Protein AF-A0A3M6U947-F1 (afdb_monomer)

Solvent-accessible surface area (backbone atoms only — not comparable to full-atom values): 10494 Å² total; per-residue (Å²): 137,84,86,82,79,59,69,68,58,55,41,56,47,49,47,71,59,80,52,67,74,56,47,54,54,51,40,65,68,44,33,68,76,42,49,33,85,92,52,58,64,66,60,28,50,54,31,44,46,53,36,33,71,74,38,52,61,26,37,55,55,40,44,61,52,46,62,80,80,47,52,67,68,58,53,49,53,45,38,52,50,52,50,53,50,52,56,48,41,63,47,56,76,64,46,88,74,61,92,80,88,87,85,91,76,96,78,62,83,73,61,50,64,64,55,58,62,51,73,72,59,51,72,68,36,53,50,44,52,54,48,48,37,55,42,43,47,66,62,37,49,71,57,52,55,50,55,53,50,54,50,53,50,52,60,51,60,70,68,64,82,74,87,86,89,81,89,80,83,88,88,90,135

Radius of gyration: 24.52 Å; Cα contacts (8 Å, |Δi|>4): 115; chains: 1; bounding box: 49×56×94 Å

Nearest PDB structures (foldseek):
  8cdd-assembly1_C  TM=3.430E-01  e=8.392E+00  Plasmodium falciparum 3D7
  8th8-assembly1_C  TM=1.775E-01  e=5.104E+00  Tetrahymena thermophila

Structure (mmCIF, N/CA/C/O backbone):
data_AF-A0A3M6U947-F1
#
_entry.id   AF-A0A3M6U947-F1
#
loop_
_atom_site.group_PDB
_atom_site.id
_atom_site.type_symbol
_atom_site.label_atom_id
_atom_site.label_alt_id
_atom_site.label_comp_id
_atom_site.label_asym_id
_atom_site.label_entity_id
_atom_site.label_seq_id
_atom_site.pdbx_PDB_ins_code
_atom_site.Cartn_x
_atom_site.Cartn_y
_atom_site.Cartn_z
_atom_site.occupancy
_atom_site.B_iso_or_equiv
_atom_site.auth_seq_id
_atom_site.auth_comp_id
_atom_site.auth_asym_id
_atom_site.auth_atom_id
_atom_site.pdbx_PDB_model_num
ATOM 1 N N . PHE A 1 1 ? -7.417 22.181 23.717 1.00 56.97 1 PHE A N 1
ATOM 2 C CA . PHE A 1 1 ? -6.375 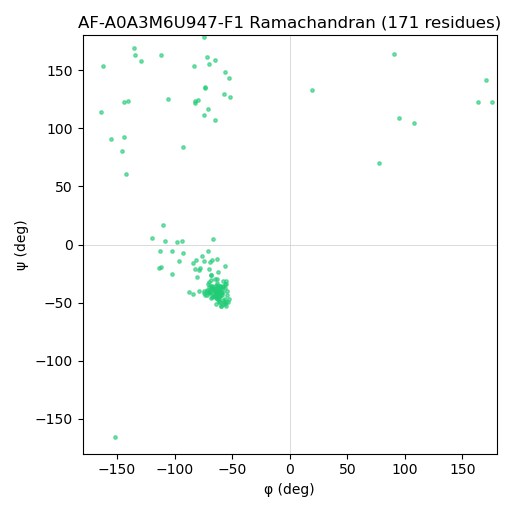21.168 23.459 1.00 56.97 1 PHE A CA 1
ATOM 3 C C . PHE A 1 1 ? -6.887 20.221 22.385 1.00 56.97 1 PHE A C 1
ATOM 5 O O . PHE A 1 1 ? -8.034 19.807 22.489 1.00 56.97 1 PHE A O 1
ATOM 12 N N . TRP A 1 2 ? -6.093 19.930 21.352 1.00 69.44 2 TRP A N 1
ATOM 13 C CA . TRP A 1 2 ? -6.427 18.929 20.332 1.00 69.44 2 TRP A CA 1
ATOM 14 C C . TRP A 1 2 ? -5.567 17.690 20.584 1.00 69.44 2 TRP A C 1
ATOM 16 O O . TRP A 1 2 ? -4.347 17.818 20.664 1.00 69.44 2 TRP A O 1
ATOM 26 N N . ASN A 1 3 ? -6.187 16.517 20.730 1.00 74.88 3 ASN A N 1
ATOM 27 C CA . ASN A 1 3 ? -5.455 15.253 20.796 1.00 74.88 3 ASN A CA 1
ATOM 28 C C . ASN A 1 3 ? -5.137 14.792 19.373 1.00 74.88 3 ASN A C 1
ATOM 30 O O . ASN A 1 3 ? -6.040 14.621 18.555 1.00 74.88 3 ASN A O 1
ATOM 34 N N . ILE A 1 4 ? -3.851 14.612 19.084 1.00 82.62 4 ILE A N 1
ATOM 35 C CA . ILE A 1 4 ? -3.380 14.036 17.824 1.00 82.62 4 ILE A CA 1
ATOM 36 C C . ILE A 1 4 ? -3.538 12.517 17.932 1.00 82.62 4 ILE A C 1
ATOM 38 O O . ILE A 1 4 ? -3.029 11.916 18.876 1.00 82.62 4 ILE A O 1
ATOM 42 N N . VAL A 1 5 ? -4.251 11.907 16.984 1.00 84.69 5 VAL A N 1
ATOM 43 C CA . VAL A 1 5 ? -4.431 10.449 16.933 1.00 84.69 5 VAL A CA 1
ATOM 44 C C . VAL A 1 5 ? -3.197 9.817 16.272 1.00 84.69 5 VAL A C 1
ATOM 46 O O . VAL A 1 5 ? -2.877 10.203 15.143 1.00 84.69 5 VAL A O 1
ATOM 49 N N . PRO A 1 6 ? -2.503 8.870 16.934 1.00 90.38 6 PRO A N 1
ATOM 50 C CA . PRO A 1 6 ? -1.403 8.114 16.341 1.00 90.38 6 PRO A CA 1
ATOM 51 C C . PRO A 1 6 ? -1.809 7.383 15.058 1.00 90.38 6 PRO A C 1
ATOM 53 O O . PRO A 1 6 ? -2.946 6.925 14.911 1.00 90.38 6 PRO A O 1
ATOM 56 N N . LEU A 1 7 ? -0.858 7.232 14.137 1.00 91.94 7 LEU A N 1
ATOM 57 C CA . LEU A 1 7 ? -1.090 6.614 12.831 1.00 91.94 7 LEU A CA 1
ATOM 58 C C . LEU A 1 7 ? -1.546 5.156 12.964 1.00 91.94 7 LEU A C 1
ATOM 60 O O . LEU A 1 7 ? -2.435 4.706 12.246 1.00 91.94 7 LEU A O 1
ATOM 64 N N . GLU A 1 8 ? -0.978 4.441 13.927 1.00 92.56 8 GLU A N 1
ATOM 65 C CA . GLU A 1 8 ? -1.242 3.034 14.213 1.00 92.56 8 GLU A CA 1
ATOM 66 C C . GLU A 1 8 ? -2.699 2.824 14.639 1.00 92.56 8 GLU A C 1
ATOM 68 O O . GLU A 1 8 ? -3.331 1.849 14.238 1.00 92.56 8 GLU A O 1
ATOM 73 N N . GLN A 1 9 ? -3.272 3.775 15.385 1.00 93.88 9 GLN A N 1
ATOM 74 C CA . GLN A 1 9 ? -4.683 3.734 15.771 1.00 93.88 9 GLN A CA 1
ATOM 75 C C . GLN A 1 9 ? -5.607 3.967 14.570 1.00 93.88 9 GLN A C 1
ATOM 77 O O . GLN A 1 9 ? -6.650 3.323 14.466 1.00 93.88 9 GLN A O 1
ATOM 82 N N . LEU A 1 10 ? -5.221 4.843 13.634 1.00 95.38 10 LEU A N 1
ATOM 83 C CA . LEU A 1 10 ? -5.973 5.042 12.390 1.00 95.38 10 LEU A CA 1
ATOM 84 C C . LEU A 1 10 ? -5.940 3.794 11.501 1.00 95.38 10 LEU A C 1
ATOM 86 O O . LEU A 1 10 ? -6.954 3.461 10.888 1.00 95.38 10 LEU A O 1
ATOM 90 N N . LEU A 1 11 ? -4.802 3.098 11.445 1.00 96.44 11 LEU A N 1
ATOM 91 C CA . LEU A 1 11 ? -4.671 1.836 10.717 1.00 96.44 11 LEU A CA 1
ATOM 92 C C . LEU A 1 11 ? -5.490 0.715 11.360 1.00 96.44 11 LEU A C 1
ATOM 94 O O . LEU A 1 11 ? -6.226 0.033 10.650 1.00 96.44 11 LEU A O 1
ATOM 98 N N . ALA A 1 12 ? -5.432 0.573 12.686 1.00 96.31 12 ALA A N 1
ATOM 99 C CA . ALA A 1 12 ? -6.249 -0.394 13.417 1.00 96.31 12 ALA A CA 1
ATOM 100 C C . ALA A 1 12 ? -7.752 -0.133 13.215 1.00 96.31 12 ALA A C 1
ATOM 102 O O . ALA A 1 12 ? -8.518 -1.063 12.970 1.00 96.31 12 ALA A O 1
ATOM 103 N N . GLN A 1 13 ? -8.180 1.137 13.229 1.00 96.88 13 GLN A N 1
ATOM 104 C CA . GLN A 1 13 ? -9.561 1.490 12.896 1.00 96.88 13 GLN A CA 1
ATOM 105 C C . GLN A 1 13 ? -9.896 1.115 11.449 1.00 96.88 13 GLN A C 1
ATOM 107 O O . GLN A 1 13 ? -10.954 0.545 11.195 1.00 96.88 13 GLN A O 1
ATOM 112 N N . LEU A 1 14 ? -9.014 1.412 10.490 1.00 97.69 14 LEU A N 1
ATOM 113 C CA . LEU A 1 14 ? -9.240 1.081 9.084 1.00 97.69 14 LEU A CA 1
ATOM 114 C C . LEU A 1 14 ? -9.422 -0.432 8.887 1.00 97.69 14 LEU A C 1
ATOM 116 O O . LEU A 1 14 ? -10.352 -0.853 8.196 1.00 97.69 14 LEU A O 1
ATOM 120 N N . GLU A 1 15 ? -8.589 -1.244 9.537 1.00 97.19 15 GLU A N 1
ATOM 121 C CA . GLU A 1 15 ? -8.660 -2.708 9.529 1.00 97.19 15 GLU A CA 1
ATOM 122 C C . GLU A 1 15 ? -10.031 -3.240 9.962 1.00 97.19 15 GLU A C 1
ATOM 124 O O . GLU A 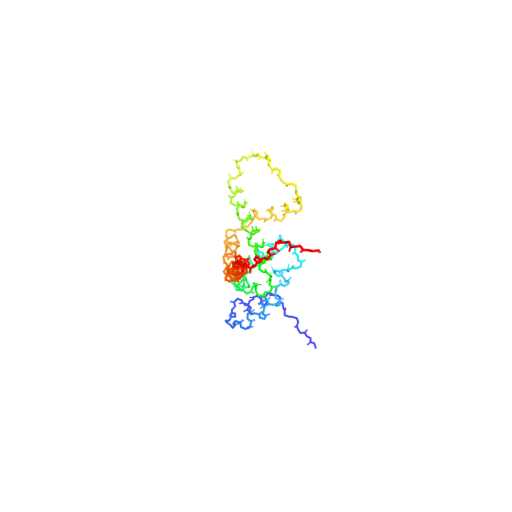1 15 ? -10.548 -4.164 9.329 1.00 97.19 15 GLU A O 1
ATOM 129 N N . VAL A 1 16 ? -10.666 -2.636 10.968 1.00 97.31 16 VAL A N 1
ATOM 130 C CA . VAL A 1 16 ? -11.949 -3.116 11.506 1.00 97.31 16 VAL A CA 1
ATOM 131 C C . VAL A 1 16 ? -13.161 -2.320 11.036 1.00 97.31 16 VAL A C 1
ATOM 133 O O . VAL A 1 16 ? -14.269 -2.722 11.335 1.00 97.31 16 VAL A O 1
ATOM 136 N N . GLU A 1 17 ? -13.011 -1.226 10.292 1.00 97.69 17 GLU A N 1
ATOM 137 C CA . GLU A 1 17 ? -14.154 -0.401 9.873 1.00 97.69 17 GLU A CA 1
ATOM 138 C C . GLU A 1 17 ? -14.994 -1.079 8.772 1.00 97.69 17 GLU A C 1
ATOM 140 O O . GLU A 1 17 ? -14.446 -1.580 7.788 1.00 97.69 17 GLU A O 1
ATOM 145 N N . GLN A 1 18 ? -16.326 -1.065 8.885 1.00 96.56 18 GLN A N 1
ATOM 146 C CA . GLN A 1 18 ? -17.236 -1.574 7.841 1.00 96.56 18 GLN A CA 1
ATOM 147 C C . GLN A 1 18 ? -17.878 -0.452 7.016 1.00 96.56 18 GLN A C 1
ATOM 149 O O . GLN A 1 18 ? -18.277 -0.670 5.871 1.00 96.56 18 GLN A O 1
ATOM 154 N N . SER A 1 19 ? -17.998 0.757 7.568 1.00 97.75 19 SER A N 1
ATOM 155 C CA . SER A 1 19 ? -18.677 1.857 6.893 1.00 97.75 19 SER A CA 1
ATOM 156 C C . SER A 1 19 ? -17.824 2.426 5.765 1.00 97.75 19 SER A C 1
ATOM 158 O O . SER A 1 19 ? -16.844 3.133 5.995 1.00 97.75 19 SER A O 1
ATOM 160 N N . ALA A 1 20 ? -18.252 2.218 4.517 1.00 96.50 20 ALA A N 1
ATOM 161 C CA . ALA A 1 20 ? -17.569 2.757 3.340 1.00 96.50 20 ALA A CA 1
ATOM 162 C C . ALA A 1 20 ? -17.385 4.288 3.398 1.00 96.50 20 ALA A C 1
ATOM 164 O O . ALA A 1 20 ? -16.401 4.825 2.891 1.00 96.50 20 ALA A O 1
ATOM 165 N N . ALA A 1 21 ? -18.313 5.013 4.033 1.00 97.19 21 ALA A N 1
ATOM 166 C CA . ALA A 1 21 ? -18.192 6.458 4.216 1.00 97.19 21 ALA A CA 1
ATOM 167 C C . ALA A 1 21 ? -17.054 6.832 5.178 1.00 97.19 21 ALA A C 1
ATOM 169 O O . ALA A 1 21 ? -16.348 7.811 4.928 1.00 97.19 21 ALA A O 1
ATOM 170 N N . VAL A 1 22 ? -16.864 6.056 6.248 1.00 97.38 22 VAL A N 1
ATOM 171 C CA . VAL A 1 22 ? -15.775 6.258 7.213 1.00 97.38 22 VAL A CA 1
ATOM 172 C C . VAL A 1 22 ? -14.447 5.817 6.606 1.00 97.38 22 VAL A C 1
ATOM 174 O O . VAL A 1 22 ? -13.491 6.586 6.655 1.00 97.38 22 VAL A O 1
ATOM 177 N N . ILE A 1 23 ? -14.412 4.670 5.920 1.00 97.94 23 ILE A N 1
ATOM 178 C CA . ILE A 1 23 ? -13.226 4.182 5.199 1.00 97.94 23 ILE A CA 1
ATOM 179 C C . ILE A 1 23 ? -12.711 5.246 4.229 1.00 97.94 23 ILE A C 1
ATOM 181 O O . ILE A 1 23 ? -11.540 5.607 4.288 1.00 97.94 23 ILE A O 1
ATOM 185 N N . ARG A 1 24 ? -13.581 5.833 3.393 1.00 97.50 24 ARG A N 1
ATOM 186 C CA . ARG A 1 24 ? -13.182 6.910 2.467 1.00 97.50 24 ARG A CA 1
ATOM 187 C C . ARG A 1 24 ? -12.545 8.103 3.181 1.00 97.50 24 ARG A C 1
ATOM 189 O O . ARG A 1 24 ? -11.611 8.702 2.657 1.00 97.50 24 ARG A O 1
ATOM 196 N N . ARG A 1 25 ? -13.036 8.465 4.369 1.00 96.94 25 ARG A N 1
ATOM 197 C CA . ARG A 1 25 ? -12.467 9.565 5.165 1.00 96.94 25 ARG A CA 1
ATOM 198 C C . ARG A 1 25 ? -11.117 9.183 5.765 1.00 96.94 25 ARG A C 1
ATOM 200 O O . ARG A 1 25 ? -10.196 9.987 5.685 1.00 96.94 25 ARG A O 1
ATOM 207 N N . LEU A 1 26 ? -10.988 7.972 6.307 1.00 97.38 26 LEU A N 1
ATOM 208 C CA . LEU A 1 26 ? -9.722 7.453 6.831 1.00 97.38 26 LEU A CA 1
ATOM 209 C C . LEU A 1 26 ? -8.664 7.384 5.729 1.00 97.38 26 LEU A C 1
ATOM 211 O O . LEU A 1 26 ? -7.582 7.937 5.882 1.00 97.38 26 LEU A O 1
ATOM 215 N N . VAL A 1 27 ? -8.994 6.805 4.576 1.00 97.62 27 VAL A N 1
ATOM 216 C CA . VAL A 1 27 ? -8.074 6.712 3.435 1.00 97.62 27 VAL A CA 1
ATOM 217 C C . VAL A 1 27 ? -7.655 8.097 2.946 1.00 97.62 27 VAL A C 1
ATOM 219 O O . VAL A 1 27 ? -6.469 8.317 2.713 1.00 97.62 27 VAL A O 1
ATOM 222 N N . LYS A 1 28 ? -8.575 9.069 2.887 1.00 96.50 28 LYS A N 1
ATOM 223 C CA . LYS A 1 28 ? -8.235 10.461 2.554 1.00 96.50 28 LYS A CA 1
ATOM 224 C C . LYS A 1 28 ? -7.207 11.072 3.517 1.00 96.50 28 LYS A C 1
ATOM 226 O O . LYS A 1 28 ? -6.374 11.856 3.074 1.00 96.50 28 LYS A O 1
ATOM 231 N N . LEU A 1 29 ? -7.259 10.744 4.810 1.00 95.31 29 LEU A N 1
ATOM 232 C CA . LEU A 1 29 ? -6.264 11.204 5.789 1.00 95.31 29 LEU A CA 1
ATOM 233 C C . LEU A 1 29 ? -4.913 10.503 5.595 1.00 95.31 29 LEU A C 1
ATOM 235 O O . LEU A 1 29 ? -3.865 11.131 5.710 1.00 95.31 29 LEU A O 1
ATOM 239 N N . LEU A 1 30 ? -4.951 9.211 5.279 1.00 96.31 30 LEU A N 1
ATOM 240 C CA . LEU A 1 30 ? -3.779 8.340 5.201 1.00 96.31 30 LEU A CA 1
ATOM 241 C C . LEU A 1 30 ? -3.047 8.410 3.852 1.00 96.31 30 LEU A C 1
ATOM 243 O O . LEU A 1 30 ? -1.899 7.973 3.758 1.00 96.31 30 LEU A O 1
ATOM 247 N N . VAL A 1 31 ? -3.676 8.963 2.807 1.00 95.94 31 VAL A N 1
ATOM 248 C CA . VAL A 1 31 ? -3.129 8.945 1.440 1.00 95.94 31 VAL A CA 1
ATOM 249 C C . VAL A 1 31 ? -1.749 9.593 1.358 1.00 95.94 31 VAL A C 1
ATOM 251 O O . VAL A 1 31 ? -0.851 9.030 0.746 1.00 95.94 31 VAL A O 1
ATOM 254 N N . ASN A 1 32 ? -1.518 10.705 2.057 1.00 94.06 32 ASN A N 1
ATOM 255 C CA . ASN A 1 32 ? -0.218 11.380 2.037 1.00 94.06 32 ASN A CA 1
ATOM 256 C C . ASN A 1 32 ? 0.884 10.597 2.770 1.00 94.06 32 ASN A C 1
ATOM 258 O O . ASN A 1 32 ? 2.063 10.824 2.511 1.00 94.06 32 ASN A O 1
ATOM 262 N N . SER A 1 33 ? 0.517 9.681 3.670 1.00 93.56 33 SER A N 1
ATOM 263 C CA . SER A 1 33 ? 1.464 8.849 4.417 1.00 93.56 33 SER A CA 1
ATOM 264 C C . SER A 1 33 ? 1.881 7.610 3.627 1.00 93.56 33 SER A C 1
ATOM 266 O O . SER A 1 33 ? 3.064 7.268 3.608 1.00 93.56 33 SER A O 1
ATOM 268 N N . PHE A 1 34 ? 0.924 6.951 2.961 1.00 94.12 34 PHE A N 1
ATOM 269 C CA . PHE A 1 34 ? 1.144 5.641 2.331 1.00 94.12 34 PHE A CA 1
ATOM 270 C C . PHE A 1 34 ? 1.112 5.643 0.801 1.00 94.12 34 PHE A C 1
ATOM 272 O O . PHE A 1 34 ? 1.642 4.730 0.174 1.00 94.12 34 PHE A O 1
ATOM 279 N N . HIS A 1 35 ? 0.527 6.665 0.181 1.00 95.38 35 HIS A N 1
ATOM 280 C CA . HIS A 1 35 ? 0.501 6.828 -1.271 1.00 95.38 35 HIS A CA 1
ATOM 281 C C . HIS A 1 35 ? 0.658 8.308 -1.671 1.00 95.38 35 HIS A C 1
ATOM 283 O O . HIS A 1 35 ? -0.247 8.903 -2.266 1.00 95.38 35 HIS A O 1
ATOM 289 N N . PRO A 1 36 ? 1.787 8.942 -1.302 1.00 93.12 36 PRO A N 1
ATOM 290 C CA . PRO A 1 36 ? 2.006 10.361 -1.547 1.00 93.12 36 PRO A CA 1
ATOM 291 C C . PRO A 1 36 ? 2.066 10.659 -3.049 1.00 93.12 36 PRO A C 1
ATOM 293 O O . PRO A 1 36 ? 3.050 10.362 -3.727 1.00 93.12 36 PRO A O 1
ATOM 296 N N . THR A 1 37 ? 1.015 11.291 -3.569 1.00 90.00 37 THR A N 1
ATOM 297 C CA . THR A 1 37 ? 0.847 11.576 -5.006 1.00 90.00 37 THR A CA 1
ATOM 298 C C . THR A 1 37 ? 1.823 12.620 -5.545 1.00 90.00 37 THR A C 1
ATOM 300 O O . THR A 1 37 ? 2.003 12.732 -6.753 1.00 90.00 37 THR A O 1
ATOM 303 N N . ASN A 1 38 ? 2.473 13.368 -4.654 1.00 91.25 38 ASN A N 1
ATOM 304 C CA . ASN A 1 38 ? 3.519 14.340 -4.962 1.00 91.25 38 ASN A CA 1
ATOM 305 C C . ASN A 1 38 ? 4.943 13.759 -4.878 1.00 91.25 38 ASN A C 1
ATOM 307 O O . ASN A 1 38 ? 5.911 14.509 -4.995 1.00 91.25 38 ASN A O 1
ATOM 311 N N . LYS A 1 39 ? 5.084 12.456 -4.613 1.00 92.31 39 LYS A N 1
ATOM 312 C CA . LYS A 1 39 ? 6.367 11.747 -4.586 1.00 92.31 39 LYS A CA 1
ATOM 313 C C . LYS A 1 39 ? 6.454 10.770 -5.751 1.00 92.31 39 LYS A C 1
ATOM 315 O O . LYS A 1 39 ? 5.447 10.424 -6.367 1.00 92.31 39 LYS A O 1
ATOM 320 N N . SER A 1 40 ? 7.675 10.341 -6.033 1.00 92.94 40 SER A N 1
ATOM 321 C CA . SER A 1 40 ? 7.986 9.360 -7.061 1.00 92.94 40 SER A CA 1
ATOM 322 C C . SER A 1 40 ? 7.383 7.983 -6.746 1.00 92.94 40 SER A C 1
ATOM 324 O O . SER A 1 40 ? 7.002 7.675 -5.610 1.00 92.94 40 SER A O 1
ATOM 326 N N . VAL A 1 41 ? 7.237 7.161 -7.786 1.00 92.44 41 VAL A N 1
ATOM 327 C CA . VAL A 1 41 ? 6.515 5.878 -7.719 1.00 92.44 41 VAL A CA 1
ATOM 328 C C . VAL A 1 41 ? 7.263 4.847 -6.865 1.00 92.44 41 VAL A C 1
ATOM 330 O O . VAL A 1 41 ? 6.636 4.044 -6.178 1.00 92.44 41 VAL A O 1
ATOM 333 N N . ASP A 1 42 ? 8.590 4.919 -6.823 1.00 89.50 42 ASP A N 1
ATOM 334 C CA . ASP A 1 42 ? 9.456 4.099 -5.972 1.00 89.50 42 ASP A CA 1
ATOM 335 C C . ASP A 1 42 ? 9.226 4.381 -4.473 1.00 89.50 42 ASP A C 1
ATOM 337 O O . ASP A 1 42 ? 9.110 3.455 -3.664 1.00 89.50 42 ASP A O 1
ATOM 341 N N . VAL A 1 43 ? 9.038 5.652 -4.094 1.00 92.25 43 VAL A N 1
ATOM 342 C CA . VAL A 1 43 ? 8.679 6.032 -2.721 1.00 92.25 43 VAL A CA 1
ATOM 343 C C . VAL A 1 43 ? 7.297 5.486 -2.377 1.00 92.25 43 VAL A C 1
ATOM 345 O O . VAL A 1 43 ? 7.101 4.950 -1.287 1.00 92.25 43 VAL A O 1
ATOM 348 N N . GLN A 1 44 ? 6.335 5.576 -3.300 1.00 94.56 44 GLN A N 1
ATOM 349 C CA . GLN A 1 44 ? 5.000 5.002 -3.103 1.00 94.56 44 GLN A CA 1
ATOM 350 C C . GLN A 1 44 ? 5.061 3.476 -2.934 1.00 94.56 44 GLN A C 1
ATOM 352 O O . GLN A 1 44 ? 4.380 2.936 -2.065 1.00 94.56 44 GLN A O 1
ATOM 357 N N . ALA A 1 45 ? 5.896 2.781 -3.712 1.00 93.31 45 ALA A N 1
ATOM 358 C CA . ALA A 1 45 ? 6.089 1.336 -3.607 1.00 93.31 45 ALA A CA 1
ATOM 359 C C . ALA A 1 45 ? 6.738 0.933 -2.273 1.00 93.31 45 ALA A C 1
ATOM 361 O O . ALA A 1 45 ? 6.279 -0.010 -1.633 1.00 93.31 45 ALA A O 1
ATOM 362 N N . THR A 1 46 ? 7.720 1.701 -1.792 1.00 92.88 46 THR A N 1
ATOM 363 C CA . THR A 1 46 ? 8.335 1.491 -0.467 1.00 92.88 46 THR A CA 1
ATOM 364 C C . THR A 1 46 ? 7.326 1.680 0.668 1.00 92.88 46 THR A C 1
ATOM 366 O O . THR A 1 46 ? 7.334 0.958 1.663 1.00 92.88 46 THR A O 1
ATOM 369 N N . ARG A 1 47 ? 6.433 2.669 0.554 1.00 95.00 47 ARG A N 1
ATOM 370 C CA . ARG A 1 47 ? 5.370 2.878 1.551 1.00 95.00 47 ARG A CA 1
ATOM 371 C C . ARG A 1 47 ? 4.304 1.787 1.483 1.00 95.00 47 ARG A C 1
ATOM 373 O O . ARG A 1 47 ? 3.786 1.398 2.527 1.00 95.00 47 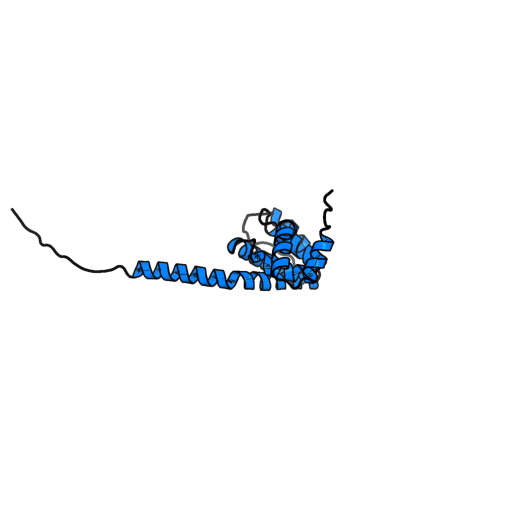ARG A O 1
ATOM 380 N N . CYS A 1 48 ? 4.022 1.278 0.285 1.00 95.81 48 CYS A N 1
ATOM 381 C CA . CYS A 1 48 ? 3.137 0.138 0.066 1.00 95.81 48 CYS A CA 1
ATOM 382 C C . CYS A 1 48 ? 3.644 -1.111 0.786 1.00 95.81 48 CYS A C 1
ATOM 384 O O . CYS A 1 48 ? 2.913 -1.686 1.590 1.00 95.81 48 CYS A O 1
ATOM 386 N N . SER A 1 49 ? 4.904 -1.495 0.561 1.00 94.00 49 SER A N 1
ATOM 387 C CA . SER A 1 49 ? 5.497 -2.669 1.207 1.00 94.00 49 SER A CA 1
ATOM 388 C C . SER A 1 49 ? 5.521 -2.530 2.729 1.00 94.00 49 SER A C 1
ATOM 390 O O . SER A 1 49 ? 5.090 -3.444 3.426 1.00 94.00 49 SER A O 1
ATOM 392 N N . ALA A 1 50 ? 5.902 -1.362 3.257 1.00 94.44 50 ALA A N 1
ATOM 393 C CA . ALA A 1 50 ? 5.869 -1.102 4.697 1.00 94.44 50 ALA A CA 1
ATOM 394 C C . ALA A 1 50 ? 4.451 -1.209 5.299 1.00 94.44 50 ALA A C 1
ATOM 396 O O . ALA A 1 50 ? 4.281 -1.681 6.426 1.00 94.44 50 ALA A O 1
ATOM 397 N N . LEU A 1 51 ? 3.415 -0.791 4.562 1.00 96.38 51 LEU A N 1
ATOM 398 C CA . LEU A 1 51 ? 2.027 -0.930 5.006 1.00 96.38 51 LEU A CA 1
ATOM 399 C C . LEU A 1 51 ? 1.584 -2.400 5.021 1.00 96.38 51 LEU A C 1
ATOM 401 O O . LEU A 1 51 ? 0.949 -2.831 5.979 1.00 96.38 51 LEU A O 1
ATOM 405 N N . TRP A 1 52 ? 1.969 -3.184 4.012 1.00 96.25 52 TRP A N 1
ATOM 406 C CA . TRP A 1 52 ? 1.720 -4.629 3.991 1.00 96.25 52 TRP A CA 1
ATOM 407 C C . TRP A 1 52 ? 2.438 -5.375 5.114 1.00 96.25 52 TRP A C 1
ATOM 409 O O . TRP A 1 52 ? 1.839 -6.248 5.730 1.00 96.25 52 TRP A O 1
ATOM 419 N N . GLN A 1 53 ? 3.676 -5.000 5.430 1.00 93.94 53 GLN A N 1
ATOM 420 C CA . GLN A 1 53 ? 4.442 -5.602 6.525 1.00 93.94 53 GLN A CA 1
ATOM 421 C C . GLN A 1 53 ? 3.854 -5.280 7.902 1.00 93.94 53 GLN A C 1
ATOM 423 O O . GLN A 1 53 ? 3.900 -6.110 8.805 1.00 93.94 53 GLN A O 1
ATOM 428 N N . SER A 1 54 ? 3.310 -4.073 8.075 1.00 93.94 54 SER A N 1
ATOM 429 C CA . SER A 1 54 ? 2.794 -3.612 9.369 1.00 93.94 54 SER A CA 1
ATOM 430 C C . SER A 1 54 ? 1.336 -3.993 9.621 1.00 93.94 54 SER A C 1
ATOM 432 O O . SER A 1 54 ? 0.997 -4.367 10.741 1.00 93.94 54 SER A O 1
ATOM 434 N N . ASN A 1 55 ? 0.462 -3.891 8.616 1.00 96.75 55 ASN A N 1
ATOM 435 C CA . ASN A 1 55 ? -0.949 -4.248 8.743 1.00 96.75 55 ASN A CA 1
ATOM 436 C C . ASN A 1 55 ? -1.565 -4.630 7.375 1.00 96.75 55 ASN A C 1
ATOM 438 O O . ASN A 1 55 ? -2.123 -3.772 6.681 1.00 96.75 55 ASN A O 1
ATOM 442 N N . PRO A 1 56 ? -1.534 -5.924 6.997 1.00 96.81 56 PRO A N 1
ATOM 443 C CA . PRO A 1 56 ? -2.081 -6.409 5.726 1.00 96.81 56 PRO A CA 1
ATOM 444 C C . PRO A 1 56 ? -3.572 -6.107 5.517 1.00 96.81 56 PRO A C 1
ATOM 446 O O . PRO A 1 56 ? -4.021 -5.845 4.399 1.00 96.81 56 PRO A O 1
ATOM 449 N N . LEU A 1 57 ? -4.372 -6.142 6.586 1.00 97.19 57 LEU A N 1
ATOM 450 C CA . LEU A 1 57 ? -5.821 -5.951 6.495 1.00 97.19 57 LEU A CA 1
ATOM 451 C C . LEU A 1 57 ? -6.179 -4.481 6.254 1.00 97.19 57 LEU A C 1
ATOM 453 O O . LEU A 1 57 ? -7.027 -4.176 5.408 1.00 97.19 57 LEU A O 1
ATOM 457 N N . ALA A 1 58 ? -5.490 -3.567 6.939 1.00 97.88 58 ALA A N 1
ATOM 458 C CA . ALA A 1 58 ? -5.576 -2.140 6.662 1.00 97.88 58 ALA A CA 1
ATOM 459 C C . ALA A 1 58 ? -5.039 -1.815 5.261 1.00 97.88 58 ALA A C 1
ATOM 461 O O . ALA A 1 58 ? -5.679 -1.042 4.549 1.00 97.88 58 ALA A O 1
ATOM 462 N N . ALA A 1 59 ? -3.930 -2.434 4.831 1.00 98.00 59 ALA A N 1
ATOM 463 C CA . ALA A 1 59 ? -3.360 -2.262 3.492 1.00 98.00 59 ALA A CA 1
ATOM 464 C C . ALA A 1 59 ? -4.383 -2.584 2.396 1.00 98.00 59 ALA A C 1
ATOM 466 O O . ALA A 1 59 ? -4.662 -1.753 1.527 1.00 98.00 59 ALA A O 1
ATOM 467 N N . ARG A 1 60 ? -5.017 -3.759 2.488 1.00 97.56 60 ARG A N 1
ATOM 468 C CA . ARG A 1 60 ? -6.047 -4.209 1.546 1.00 97.56 60 ARG A CA 1
ATOM 469 C C . ARG A 1 60 ? -7.187 -3.196 1.426 1.00 97.56 60 ARG A C 1
ATOM 471 O O . ARG A 1 60 ? -7.534 -2.787 0.319 1.00 97.56 60 ARG A O 1
ATOM 478 N N . LYS A 1 61 ? -7.740 -2.735 2.552 1.00 97.69 61 LYS A N 1
ATOM 479 C CA . LYS A 1 61 ? -8.803 -1.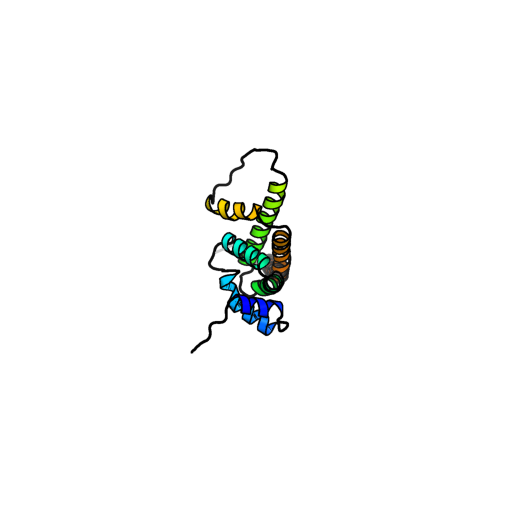714 2.552 1.00 97.69 61 LYS A CA 1
ATOM 480 C C . LYS A 1 61 ? -8.318 -0.354 2.065 1.00 97.69 61 LYS A C 1
ATOM 482 O O . LYS A 1 61 ? -9.056 0.341 1.376 1.00 97.69 61 LYS A O 1
ATOM 487 N N . PHE A 1 62 ? -7.096 0.040 2.398 1.00 98.31 62 PHE A N 1
ATOM 488 C CA . PHE A 1 62 ? -6.522 1.301 1.947 1.00 98.31 62 PHE A CA 1
ATOM 489 C C . PHE A 1 62 ? -6.451 1.353 0.415 1.00 98.31 62 PHE A C 1
ATOM 491 O O . PHE A 1 62 ? -7.011 2.264 -0.204 1.00 98.31 62 PHE A O 1
ATOM 498 N N . TYR A 1 63 ? -5.850 0.336 -0.209 1.00 97.94 63 TYR A N 1
ATOM 499 C CA . TYR A 1 63 ? -5.683 0.286 -1.663 1.00 97.94 63 TYR A CA 1
ATOM 500 C C . TYR A 1 63 ? -7.006 0.111 -2.419 1.00 97.94 63 TYR A C 1
ATOM 502 O O . TYR A 1 63 ? -7.135 0.629 -3.528 1.00 97.94 63 TYR A O 1
ATOM 510 N N . GLN A 1 64 ? -8.036 -0.483 -1.802 1.00 97.00 64 GLN A N 1
ATOM 511 C CA . GLN A 1 64 ? -9.389 -0.522 -2.381 1.00 97.00 64 GLN A CA 1
ATOM 512 C C . GLN A 1 64 ? -9.962 0.872 -2.662 1.00 97.00 64 GLN A C 1
ATOM 514 O O . GLN A 1 64 ? -10.713 1.037 -3.620 1.00 97.00 64 GLN A O 1
ATOM 519 N N . TYR A 1 65 ? -9.602 1.888 -1.872 1.00 97.19 65 TYR A N 1
ATOM 520 C CA . TYR A 1 65 ? -10.168 3.237 -1.988 1.00 97.19 65 TYR A CA 1
ATOM 521 C C . TYR A 1 65 ? -9.164 4.295 -2.472 1.00 97.19 65 TYR A C 1
ATOM 523 O O . TYR A 1 65 ? -9.566 5.427 -2.744 1.00 97.19 65 TYR A O 1
ATOM 531 N N . VAL A 1 66 ? -7.878 3.960 -2.643 1.00 96.44 66 VAL A N 1
ATOM 532 C CA . VAL A 1 66 ? -6.842 4.933 -3.052 1.00 96.44 66 VAL A CA 1
ATOM 533 C C . VAL A 1 66 ? -7.083 5.524 -4.449 1.00 96.44 66 VAL A C 1
ATOM 535 O O . VAL A 1 66 ? -6.760 6.686 -4.706 1.00 96.44 66 VAL A O 1
ATOM 538 N N . HIS A 1 67 ? -7.715 4.759 -5.345 1.00 94.50 67 HIS A N 1
ATOM 539 C CA . HIS A 1 67 ? -8.065 5.179 -6.709 1.00 94.50 67 HIS A CA 1
ATOM 540 C C . HIS A 1 67 ? -9.060 6.360 -6.747 1.00 94.50 67 HIS A C 1
ATOM 542 O O . HIS A 1 67 ? -9.273 6.972 -7.793 1.00 94.50 67 HIS A O 1
ATOM 548 N N . LEU A 1 68 ? -9.687 6.696 -5.612 1.00 94.44 68 LEU A N 1
ATOM 549 C CA . LEU A 1 68 ? -10.550 7.873 -5.460 1.00 94.44 68 LEU A CA 1
ATOM 550 C C . LEU A 1 68 ? -9.760 9.170 -5.222 1.00 94.44 68 LEU A C 1
ATOM 552 O O . LEU A 1 68 ? -10.328 10.258 -5.294 1.00 94.44 68 LEU A O 1
ATOM 556 N N . HIS A 1 69 ? -8.468 9.059 -4.915 1.00 94.94 69 HIS A N 1
ATOM 557 C CA . HIS A 1 69 ? -7.579 10.176 -4.581 1.00 94.94 69 HIS A CA 1
ATOM 558 C C . HIS A 1 69 ? -6.397 10.306 -5.547 1.00 94.94 69 HIS A C 1
ATOM 560 O O . HIS A 1 69 ? -5.507 11.127 -5.337 1.00 94.94 69 HIS A O 1
ATOM 566 N N . THR A 1 70 ? -6.387 9.498 -6.604 1.00 94.19 70 THR A N 1
ATOM 567 C CA . THR A 1 70 ? -5.331 9.435 -7.614 1.00 94.19 70 THR A CA 1
ATOM 568 C C . THR A 1 70 ? -5.943 9.534 -9.006 1.00 94.19 70 THR A C 1
ATOM 570 O O . THR A 1 70 ? -7.137 9.300 -9.198 1.00 94.19 70 THR A O 1
ATOM 573 N N . THR A 1 71 ? -5.137 9.935 -9.987 1.00 94.50 71 THR A N 1
ATOM 574 C CA . THR A 1 71 ? -5.556 9.923 -11.393 1.00 94.50 71 THR A CA 1
ATOM 575 C C . THR A 1 71 ? -5.362 8.528 -11.978 1.00 94.50 71 THR A C 1
ATOM 577 O O . THR A 1 71 ? -4.461 7.804 -11.558 1.00 94.50 71 THR A O 1
ATOM 580 N N . ILE A 1 72 ? -6.150 8.171 -12.998 1.00 94.25 72 ILE A N 1
ATOM 581 C CA . ILE A 1 72 ? -6.046 6.872 -13.690 1.00 94.25 72 ILE A CA 1
ATOM 582 C C . ILE A 1 72 ? -4.613 6.640 -14.188 1.00 94.25 72 ILE A C 1
ATOM 584 O O . ILE A 1 72 ? -4.045 5.572 -13.975 1.00 94.25 72 ILE A O 1
ATOM 588 N N . SER A 1 73 ? -3.992 7.672 -14.772 1.00 93.25 73 SER A N 1
ATOM 589 C CA . SER A 1 73 ? -2.601 7.615 -15.233 1.00 93.25 73 SER A CA 1
ATOM 590 C C . SER A 1 73 ? -1.611 7.347 -14.093 1.00 93.25 73 SER A C 1
ATOM 592 O O . SER A 1 73 ? -0.725 6.507 -14.243 1.00 93.25 73 SER A O 1
ATOM 594 N N . ALA A 1 74 ? -1.760 8.013 -12.942 1.00 94.44 74 ALA A N 1
ATOM 595 C CA . ALA A 1 74 ? -0.887 7.788 -11.791 1.00 94.44 74 ALA A CA 1
ATOM 596 C C . ALA A 1 74 ? -1.055 6.371 -11.220 1.00 94.44 74 ALA A C 1
ATOM 598 O O . ALA A 1 74 ? -0.060 5.687 -10.988 1.00 94.44 74 ALA A O 1
ATOM 599 N N . THR A 1 75 ? -2.297 5.898 -11.070 1.00 95.44 75 THR A N 1
ATOM 600 C CA . THR A 1 75 ? -2.583 4.527 -10.627 1.00 95.44 75 THR A CA 1
ATOM 601 C C . THR A 1 75 ? -2.012 3.494 -11.602 1.00 95.44 75 THR A C 1
ATOM 603 O O . THR A 1 75 ? -1.406 2.519 -11.166 1.00 95.44 75 THR A O 1
ATOM 606 N N . GLY A 1 76 ? -2.133 3.719 -12.914 1.00 95.50 76 GLY A N 1
ATOM 607 C CA . GLY A 1 76 ? -1.559 2.847 -13.943 1.00 95.50 76 GLY A CA 1
ATOM 608 C C . GLY A 1 76 ? -0.031 2.777 -13.882 1.00 95.50 76 GLY A C 1
ATOM 609 O O . GLY A 1 76 ? 0.534 1.685 -13.904 1.00 95.50 76 GLY A O 1
ATOM 610 N N . LYS A 1 77 ? 0.646 3.924 -13.724 1.00 95.38 77 LYS A N 1
ATOM 611 C CA . LYS A 1 77 ? 2.107 3.978 -13.527 1.00 95.38 77 LYS A CA 1
ATOM 612 C C . LYS A 1 77 ? 2.538 3.210 -12.278 1.00 95.38 77 LYS A C 1
ATOM 614 O O . LYS A 1 77 ? 3.511 2.465 -12.330 1.00 95.38 77 LYS A O 1
ATOM 619 N N . PHE A 1 78 ? 1.796 3.358 -11.183 1.00 96.25 78 PHE A N 1
ATOM 620 C CA . PHE A 1 78 ? 2.052 2.633 -9.941 1.00 96.25 78 PHE A CA 1
ATOM 621 C C . PHE A 1 78 ? 1.886 1.116 -10.107 1.00 96.25 78 PHE A C 1
ATOM 623 O O . PHE A 1 78 ? 2.777 0.364 -9.721 1.00 96.25 78 PHE A O 1
ATOM 630 N N . ILE A 1 79 ? 0.805 0.663 -10.752 1.00 97.00 79 ILE A N 1
ATOM 631 C CA . ILE A 1 79 ? 0.579 -0.756 -11.071 1.00 97.00 79 ILE A CA 1
ATOM 632 C C . ILE A 1 79 ? 1.731 -1.327 -11.909 1.00 97.00 79 ILE A C 1
ATOM 634 O O . ILE A 1 79 ? 2.277 -2.375 -11.566 1.00 97.00 79 ILE A O 1
ATOM 638 N N . ALA A 1 80 ? 2.118 -0.639 -12.986 1.00 95.62 80 ALA A N 1
ATOM 639 C CA . ALA A 1 80 ? 3.194 -1.088 -13.867 1.00 95.62 80 ALA A CA 1
ATOM 640 C C . ALA A 1 80 ? 4.539 -1.173 -13.129 1.00 95.62 80 ALA A C 1
ATOM 642 O O . ALA A 1 80 ? 5.281 -2.141 -13.298 1.00 95.62 80 ALA A O 1
ATOM 643 N N . PHE A 1 81 ? 4.830 -0.193 -12.269 1.00 95.00 81 PHE A N 1
ATOM 644 C CA . PHE A 1 81 ? 6.032 -0.196 -11.442 1.00 95.00 81 PHE A CA 1
ATOM 645 C C . PHE A 1 81 ? 6.059 -1.398 -10.490 1.00 95.00 81 PHE A C 1
ATOM 647 O O . PHE A 1 81 ? 7.039 -2.140 -10.491 1.00 95.00 81 PHE A O 1
ATOM 654 N N . LEU A 1 82 ? 4.970 -1.652 -9.750 1.00 94.75 82 LEU A N 1
ATOM 655 C CA . LEU A 1 82 ? 4.861 -2.829 -8.879 1.00 94.75 82 LEU A CA 1
ATOM 656 C C . LEU A 1 82 ? 4.998 -4.147 -9.660 1.00 94.75 82 LEU A C 1
ATOM 658 O O . LEU A 1 82 ? 5.645 -5.076 -9.182 1.00 94.75 82 LEU A O 1
ATOM 662 N N . GLY A 1 83 ? 4.440 -4.233 -10.870 1.00 94.38 83 GLY A N 1
ATOM 663 C CA . GLY A 1 83 ? 4.589 -5.409 -11.731 1.00 94.38 83 GLY A CA 1
ATOM 664 C C . GLY A 1 83 ? 6.046 -5.662 -12.125 1.00 94.38 83 GLY A C 1
ATOM 665 O O . GLY A 1 83 ? 6.550 -6.771 -11.962 1.00 94.38 83 GLY A O 1
ATOM 666 N N . ASN A 1 84 ? 6.754 -4.621 -12.571 1.00 91.69 84 ASN A N 1
ATOM 667 C CA . ASN A 1 84 ? 8.178 -4.709 -12.911 1.00 91.69 84 ASN A CA 1
ATOM 668 C C . ASN A 1 84 ? 9.032 -5.117 -11.707 1.00 91.69 84 ASN A C 1
ATOM 670 O O . ASN A 1 84 ? 9.949 -5.926 -11.834 1.00 91.69 84 ASN A O 1
ATOM 674 N N . CYS A 1 85 ? 8.708 -4.564 -10.543 1.00 89.19 85 CYS A N 1
ATOM 675 C CA . CYS A 1 85 ? 9.285 -4.913 -9.257 1.00 89.19 85 CYS A CA 1
ATOM 676 C C . CYS A 1 85 ? 9.161 -6.416 -8.953 1.00 89.19 85 CYS A C 1
ATOM 678 O O . CYS A 1 85 ? 10.173 -7.075 -8.731 1.00 89.19 85 CYS A O 1
ATOM 680 N N . LEU A 1 86 ? 7.950 -6.978 -9.031 1.00 91.12 86 LEU A N 1
ATOM 681 C CA . LEU A 1 86 ? 7.710 -8.406 -8.793 1.00 91.12 86 LEU A CA 1
ATOM 682 C C . LEU A 1 86 ? 8.434 -9.306 -9.804 1.00 91.12 86 LEU A C 1
ATOM 684 O O . LEU A 1 86 ? 9.027 -10.311 -9.420 1.00 91.12 86 LEU A O 1
ATOM 688 N N . VAL A 1 87 ? 8.433 -8.931 -11.088 1.00 90.56 87 VAL A N 1
ATOM 689 C CA . VAL A 1 87 ? 9.150 -9.675 -1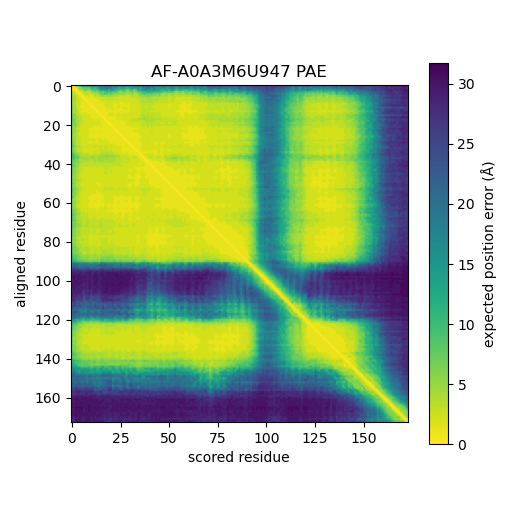2.137 1.00 90.56 87 VAL A CA 1
ATOM 690 C C . VAL A 1 87 ? 10.654 -9.707 -11.865 1.00 90.56 87 VAL A C 1
ATOM 692 O O . VAL A 1 87 ? 11.293 -10.730 -12.099 1.00 90.56 87 VAL A O 1
ATOM 695 N N . LYS A 1 88 ? 11.235 -8.607 -11.375 1.00 86.38 88 LYS A N 1
ATOM 696 C CA . LYS A 1 88 ? 12.657 -8.557 -11.013 1.00 86.38 88 LYS A CA 1
ATOM 697 C C . LYS A 1 88 ? 12.961 -9.390 -9.766 1.00 86.38 88 LYS A C 1
ATOM 699 O O . LYS A 1 88 ? 13.930 -10.137 -9.797 1.00 86.38 88 LYS A O 1
ATOM 704 N N . CYS A 1 89 ? 12.118 -9.347 -8.730 1.00 85.00 89 CYS A N 1
ATOM 705 C CA . CYS A 1 89 ? 12.266 -10.220 -7.557 1.00 85.00 89 CYS A CA 1
ATOM 706 C C . CYS A 1 89 ? 12.290 -11.705 -7.953 1.00 85.00 89 CYS A C 1
ATOM 708 O O . CYS A 1 89 ? 13.194 -12.426 -7.549 1.00 85.00 89 CYS A O 1
ATOM 710 N N . ALA A 1 90 ? 11.364 -12.135 -8.816 1.00 84.88 90 ALA A N 1
ATOM 711 C CA . ALA A 1 90 ? 11.301 -13.521 -9.284 1.00 84.88 90 ALA A CA 1
ATOM 712 C C . ALA A 1 90 ? 12.527 -13.947 -10.116 1.00 84.88 90 ALA A C 1
ATOM 714 O O . ALA A 1 90 ? 12.897 -15.118 -10.121 1.00 84.88 90 ALA A O 1
ATOM 715 N N . LYS A 1 91 ? 13.165 -13.010 -10.833 1.00 83.12 91 LYS A N 1
ATOM 716 C CA . LYS A 1 91 ? 14.411 -13.274 -11.572 1.00 83.12 91 LYS A CA 1
ATOM 717 C C . LYS A 1 91 ? 15.614 -13.380 -10.640 1.00 83.12 91 LYS A C 1
ATOM 719 O O . LYS A 1 91 ? 16.428 -14.272 -10.830 1.00 83.12 91 LYS A O 1
ATOM 724 N N . ASN A 1 92 ? 15.689 -12.530 -9.616 1.00 69.12 92 ASN A N 1
ATOM 725 C CA . ASN A 1 92 ? 16.787 -12.542 -8.648 1.00 69.12 92 ASN A CA 1
ATOM 726 C C . ASN A 1 92 ? 16.846 -13.852 -7.841 1.00 69.12 92 ASN A C 1
ATOM 728 O O . ASN A 1 92 ? 17.939 -14.314 -7.537 1.00 69.12 92 ASN A O 1
ATOM 732 N N . GLU A 1 93 ? 15.704 -14.488 -7.547 1.00 57.59 93 GLU A N 1
ATOM 733 C CA . GLU A 1 93 ? 15.669 -15.834 -6.938 1.00 57.59 93 GLU A CA 1
ATOM 734 C C . GLU A 1 93 ? 16.305 -16.915 -7.833 1.00 57.59 93 GLU A C 1
ATOM 736 O O . GLU A 1 93 ? 16.758 -17.946 -7.342 1.00 57.59 93 GLU A O 1
ATOM 741 N N . HIS A 1 94 ? 16.350 -16.681 -9.147 1.00 53.31 94 HIS A N 1
ATOM 742 C CA . HIS A 1 94 ? 16.866 -17.619 -10.140 1.00 53.31 94 HIS A CA 1
ATOM 743 C C . HIS A 1 94 ? 18.340 -17.369 -10.523 1.00 53.31 94 HIS A C 1
ATOM 745 O O . HIS A 1 94 ? 18.950 -18.255 -11.121 1.00 53.31 94 HIS A O 1
ATOM 751 N N . ASP A 1 95 ? 18.906 -16.207 -10.166 1.00 44.34 95 ASP A N 1
ATOM 752 C CA . ASP A 1 95 ? 20.205 -15.695 -10.646 1.00 44.34 95 ASP A CA 1
ATOM 753 C C . ASP A 1 95 ? 21.327 -15.672 -9.579 1.00 44.34 95 ASP A C 1
ATOM 755 O O . ASP A 1 95 ? 22.390 -15.095 -9.804 1.00 44.34 95 ASP A O 1
ATOM 759 N N . GLU A 1 96 ? 21.190 -16.391 -8.452 1.00 45.47 96 GLU A N 1
ATOM 760 C CA . GLU A 1 96 ? 22.357 -16.766 -7.608 1.00 45.47 96 GLU A CA 1
ATOM 761 C C . GLU A 1 96 ? 23.314 -17.756 -8.318 1.00 45.47 96 GLU A C 1
ATOM 763 O O . GLU A 1 96 ? 24.313 -18.224 -7.769 1.00 45.47 96 GLU A O 1
ATOM 768 N N . SER A 1 97 ? 23.054 -18.064 -9.587 1.00 37.28 97 SER A N 1
ATOM 769 C CA . SER A 1 97 ? 24.024 -18.628 -10.516 1.00 37.28 97 SER A CA 1
ATOM 770 C C . SER A 1 97 ? 23.755 -18.096 -11.916 1.00 37.28 97 SER A C 1
ATOM 772 O O . SER A 1 97 ? 23.150 -18.792 -12.722 1.00 37.28 97 SER A O 1
ATOM 774 N N . LEU A 1 98 ? 24.219 -16.878 -12.204 1.00 34.44 98 LEU A N 1
ATOM 775 C CA . LEU A 1 98 ? 25.106 -16.547 -13.331 1.00 34.44 98 LEU A CA 1
ATOM 776 C C . LEU A 1 98 ? 25.095 -15.030 -13.579 1.00 34.44 98 LEU A C 1
ATOM 778 O O . LEU A 1 98 ? 24.081 -14.415 -13.871 1.00 34.44 98 LEU A O 1
ATOM 782 N N . SER A 1 99 ? 26.284 -14.431 -13.517 1.00 43.81 99 SER A N 1
ATOM 783 C CA . SER A 1 99 ? 26.555 -13.108 -14.083 1.00 43.81 99 SER A CA 1
ATOM 784 C C . SER A 1 99 ? 26.124 -13.061 -15.555 1.00 43.81 99 SER A C 1
ATOM 786 O O . SER A 1 99 ? 26.336 -14.053 -16.251 1.00 43.81 99 SER A O 1
ATOM 788 N N . LEU A 1 100 ? 25.580 -11.925 -16.019 1.00 40.38 100 LEU A N 1
ATOM 789 C CA . LEU A 1 100 ? 26.032 -11.163 -17.201 1.00 40.38 100 LEU A CA 1
ATOM 790 C C . LEU A 1 100 ? 25.093 -9.963 -17.500 1.00 40.38 100 LEU A C 1
ATOM 792 O O . LEU A 1 100 ? 23.903 -10.113 -17.756 1.00 40.38 100 LEU A O 1
ATOM 796 N N . GLU A 1 101 ? 25.678 -8.765 -17.527 1.00 35.72 101 GLU A N 1
ATOM 797 C CA . GLU A 1 101 ? 25.179 -7.526 -18.164 1.00 35.72 101 GLU A CA 1
ATOM 798 C C . GLU A 1 101 ? 25.328 -7.602 -19.712 1.00 35.72 101 GLU A C 1
ATOM 800 O O . GLU A 1 101 ? 26.011 -8.520 -20.182 1.00 35.72 101 GLU A O 1
ATOM 805 N N . PRO A 1 102 ? 24.922 -6.607 -20.548 1.00 55.41 102 PRO A N 1
ATOM 806 C CA . PRO A 1 102 ? 23.948 -5.500 -20.404 1.00 55.41 102 PRO A CA 1
ATOM 807 C C . PRO A 1 102 ? 23.006 -5.342 -21.637 1.00 55.41 102 PRO A C 1
ATOM 809 O O . PRO A 1 102 ? 23.368 -5.718 -22.749 1.00 55.41 102 PRO A O 1
ATOM 812 N N . VAL A 1 103 ? 21.867 -4.631 -21.520 1.00 34.00 103 VAL A N 1
ATOM 813 C CA . VAL A 1 103 ? 21.290 -3.873 -22.663 1.00 34.00 103 VAL A CA 1
ATOM 814 C C . VAL A 1 103 ? 20.720 -2.529 -22.201 1.00 34.00 103 VAL A C 1
ATOM 816 O O . VAL A 1 103 ? 19.848 -2.436 -21.343 1.00 34.00 103 VAL A O 1
ATOM 819 N N . SER A 1 104 ? 21.247 -1.491 -22.837 1.00 37.88 104 SER A N 1
ATOM 820 C CA . SER A 1 104 ? 20.978 -0.064 -22.715 1.00 37.88 104 SER A CA 1
ATOM 821 C C . SER A 1 104 ? 19.506 0.350 -22.818 1.00 37.88 104 SER A C 1
ATOM 823 O O . SER A 1 104 ? 18.885 0.154 -23.861 1.00 37.88 104 SER A O 1
ATOM 825 N N . GLN A 1 105 ? 19.041 1.105 -21.823 1.00 36.28 105 GLN A N 1
ATOM 826 C CA . GLN A 1 105 ? 18.394 2.404 -22.023 1.00 36.28 105 GLN A CA 1
ATOM 827 C C . GLN A 1 105 ? 18.804 3.309 -20.858 1.00 36.28 105 GLN A C 1
ATOM 829 O O . GLN A 1 105 ? 18.685 2.948 -19.691 1.00 36.28 105 GLN A O 1
ATOM 834 N N . ALA A 1 106 ? 19.406 4.437 -21.217 1.00 43.59 106 ALA A N 1
ATOM 835 C CA . ALA A 1 106 ? 19.878 5.455 -20.305 1.00 43.59 106 ALA A CA 1
ATOM 836 C C . ALA A 1 106 ? 18.677 6.185 -19.701 1.00 43.59 106 ALA A C 1
ATOM 838 O O . ALA A 1 106 ? 17.915 6.781 -20.449 1.00 43.59 106 ALA A O 1
ATOM 839 N N . GLU A 1 107 ? 18.520 6.078 -18.384 1.00 45.59 107 GLU A N 1
ATOM 840 C CA . GLU A 1 107 ? 18.082 7.100 -17.423 1.00 45.59 107 GLU A CA 1
ATOM 841 C C . GLU A 1 107 ? 17.828 6.400 -16.069 1.00 45.59 107 GLU A C 1
ATOM 843 O O . GLU A 1 107 ? 17.383 5.257 -16.016 1.00 45.59 107 GLU A O 1
ATOM 848 N N . ASP A 1 108 ? 18.189 7.080 -14.980 1.00 40.94 108 ASP A N 1
ATOM 849 C CA . ASP A 1 108 ? 17.947 6.725 -13.573 1.00 40.94 108 ASP A CA 1
ATOM 850 C C . ASP A 1 108 ? 18.822 5.651 -12.902 1.00 40.94 108 ASP A C 1
ATOM 852 O O . ASP A 1 108 ? 18.358 4.617 -12.419 1.00 40.94 108 ASP A O 1
ATOM 856 N N . LYS A 1 109 ? 20.096 6.010 -12.680 1.00 45.09 109 LYS A N 1
ATOM 857 C CA . LYS A 1 109 ? 20.936 5.411 -11.619 1.00 45.09 109 LYS A CA 1
ATOM 858 C C . LYS A 1 109 ? 20.323 5.521 -10.210 1.00 45.09 109 LYS A C 1
ATOM 860 O O . LYS A 1 109 ? 20.726 4.769 -9.331 1.00 45.09 109 LYS A O 1
ATOM 865 N N . GLU A 1 110 ? 19.351 6.408 -9.989 1.00 43.09 110 GLU A N 1
ATOM 866 C CA . GLU A 1 110 ? 18.676 6.573 -8.689 1.00 43.09 110 GLU A CA 1
ATOM 867 C C . GLU A 1 110 ? 17.544 5.552 -8.459 1.00 43.09 110 GLU A C 1
ATOM 869 O O . GLU A 1 110 ? 17.206 5.249 -7.317 1.00 43.09 110 GLU A O 1
ATOM 874 N N . ASN A 1 111 ? 16.998 4.940 -9.518 1.00 48.72 111 ASN A N 1
ATOM 875 C CA . ASN A 1 111 ? 15.963 3.906 -9.400 1.00 48.72 111 ASN A CA 1
ATOM 876 C C . ASN A 1 111 ? 16.530 2.535 -8.962 1.00 48.72 111 ASN A C 1
ATOM 878 O O . ASN A 1 111 ? 15.769 1.624 -8.639 1.00 48.72 111 ASN A O 1
ATOM 882 N N . SER A 1 112 ? 17.860 2.377 -8.940 1.00 48.88 112 SER A N 1
ATOM 883 C CA . SER A 1 112 ? 18.536 1.132 -8.545 1.00 48.88 112 SER A CA 1
ATOM 884 C C . SER A 1 112 ? 18.370 0.831 -7.053 1.00 48.88 112 SER A C 1
ATOM 886 O O . SER A 1 112 ? 17.978 -0.272 -6.686 1.00 48.88 112 SER A O 1
ATOM 888 N N . GLU A 1 113 ? 18.571 1.822 -6.178 1.00 51.16 113 GLU A N 1
ATOM 889 C CA . GLU A 1 113 ? 18.627 1.592 -4.723 1.00 51.16 113 GLU A CA 1
ATOM 890 C C . GLU A 1 113 ? 17.282 1.174 -4.105 1.00 51.16 113 GLU A C 1
ATOM 892 O O . GLU A 1 113 ? 17.232 0.377 -3.165 1.00 51.16 113 GLU A O 1
ATOM 897 N N . CYS A 1 114 ? 16.163 1.705 -4.608 1.00 51.38 114 CYS A N 1
ATOM 898 C CA . CYS A 1 114 ? 14.835 1.318 -4.120 1.00 51.38 114 CYS A CA 1
ATOM 899 C C . CYS A 1 114 ? 14.481 -0.117 -4.541 1.00 51.38 114 CYS A C 1
ATOM 901 O O . CYS A 1 114 ? 13.819 -0.860 -3.816 1.00 51.38 114 CYS A O 1
ATOM 903 N N . LEU A 1 115 ? 14.984 -0.517 -5.705 1.00 54.47 115 LEU A N 1
ATOM 904 C CA . LEU A 1 115 ? 14.756 -1.821 -6.298 1.00 54.47 115 LEU A CA 1
ATOM 905 C C . LEU A 1 115 ? 15.668 -2.898 -5.685 1.00 54.47 115 LEU A C 1
ATOM 907 O O . LEU A 1 115 ? 15.260 -4.048 -5.563 1.00 54.47 115 LEU A O 1
ATOM 911 N N . GLU A 1 116 ? 16.846 -2.525 -5.189 1.00 56.50 116 GLU A N 1
ATOM 912 C CA . GLU A 1 116 ? 17.704 -3.404 -4.383 1.00 56.50 116 GLU A CA 1
ATOM 913 C C . GLU A 1 116 ? 17.060 -3.789 -3.041 1.00 56.50 116 GLU A C 1
ATOM 915 O O . GLU A 1 116 ? 17.151 -4.939 -2.611 1.00 56.50 116 GLU A O 1
ATOM 920 N N . LYS A 1 117 ? 16.305 -2.876 -2.411 1.00 58.62 117 LYS A N 1
ATOM 921 C CA . LYS A 1 117 ? 15.534 -3.172 -1.185 1.00 58.62 117 LYS A CA 1
ATOM 922 C C . LYS A 1 117 ? 14.370 -4.138 -1.408 1.00 58.62 117 LYS A C 1
ATOM 924 O O . LYS A 1 117 ? 13.817 -4.638 -0.435 1.00 58.62 117 LYS A O 1
ATOM 929 N N . LEU A 1 118 ? 13.991 -4.403 -2.658 1.00 57.22 118 LEU A N 1
ATOM 930 C CA . LEU A 1 118 ? 12.916 -5.335 -2.990 1.00 57.22 118 LEU A CA 1
ATOM 931 C C . LEU A 1 118 ? 13.342 -6.807 -2.916 1.00 57.22 118 LEU A C 1
ATOM 933 O O . LEU A 1 118 ? 12.490 -7.673 -2.737 1.00 57.22 118 LEU A O 1
ATOM 937 N N . GLY A 1 119 ? 14.644 -7.093 -3.024 1.00 57.59 119 GLY A N 1
ATOM 938 C CA . GLY A 1 119 ? 15.190 -8.451 -2.917 1.00 57.59 119 GLY A CA 1
ATOM 939 C C . GLY A 1 119 ? 15.141 -9.043 -1.503 1.00 57.59 119 GLY A C 1
ATOM 940 O O . GLY A 1 119 ? 15.475 -10.207 -1.324 1.00 57.59 119 GLY A O 1
ATOM 941 N N . THR A 1 120 ? 14.729 -8.263 -0.497 1.00 70.31 120 THR A N 1
ATOM 942 C CA . THR A 1 120 ? 14.631 -8.694 0.909 1.00 70.31 120 THR A CA 1
ATOM 943 C C . THR A 1 120 ? 13.192 -8.859 1.400 1.00 70.31 120 THR A C 1
ATOM 945 O O . THR A 1 120 ? 12.977 -9.144 2.580 1.00 70.31 120 THR A O 1
ATOM 948 N N . TYR A 1 121 ? 12.190 -8.665 0.535 1.00 81.56 121 TYR A N 1
ATOM 949 C CA . TYR A 1 121 ? 10.791 -8.826 0.923 1.00 81.56 121 TYR A CA 1
ATOM 950 C C . TYR A 1 121 ? 10.414 -10.293 1.093 1.00 81.56 121 TYR A C 1
ATOM 952 O O . TYR A 1 121 ? 10.738 -11.139 0.266 1.00 81.56 121 TYR A O 1
ATOM 960 N N . ASP A 1 122 ? 9.687 -10.583 2.170 1.00 87.19 122 ASP A N 1
ATOM 961 C CA . ASP A 1 122 ? 9.130 -11.906 2.399 1.00 87.19 122 ASP A CA 1
ATOM 962 C C . ASP A 1 122 ? 7.972 -12.191 1.429 1.00 87.19 122 ASP A C 1
ATOM 964 O O . ASP A 1 122 ? 7.346 -11.287 0.862 1.00 87.19 122 ASP A O 1
ATOM 968 N N . VAL A 1 123 ? 7.650 -13.476 1.271 1.00 90.38 123 VAL A N 1
ATOM 969 C CA . VAL A 1 123 ? 6.599 -13.949 0.357 1.00 90.38 123 VAL A CA 1
ATOM 970 C C . VAL A 1 123 ? 5.251 -13.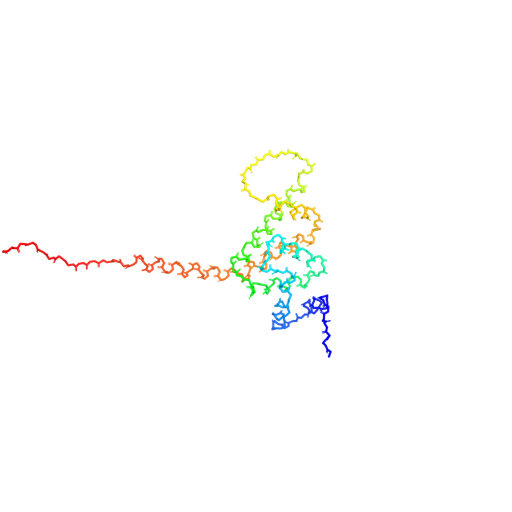273 0.640 1.00 90.38 123 VAL A C 1
ATOM 972 O O . VAL A 1 123 ? 4.505 -12.985 -0.296 1.00 90.38 123 VAL A O 1
ATOM 975 N N . ASN A 1 124 ? 4.946 -12.953 1.905 1.00 91.94 124 ASN A N 1
ATOM 976 C CA . ASN A 1 124 ? 3.698 -12.273 2.261 1.00 91.94 124 ASN A CA 1
ATOM 977 C C . ASN A 1 124 ? 3.663 -10.833 1.742 1.00 91.94 124 ASN A C 1
ATOM 979 O O . ASN A 1 124 ? 2.635 -10.401 1.217 1.00 91.94 124 ASN A O 1
ATOM 983 N N . THR A 1 125 ? 4.774 -10.095 1.841 1.00 93.31 125 THR A N 1
ATOM 984 C CA . THR A 1 125 ? 4.867 -8.743 1.279 1.00 93.31 125 THR A CA 1
ATOM 985 C C . THR A 1 125 ? 4.738 -8.783 -0.241 1.00 93.31 125 THR A C 1
ATOM 987 O O . THR A 1 125 ? 3.959 -8.013 -0.799 1.00 93.31 125 THR A O 1
ATOM 990 N N . LEU A 1 126 ? 5.430 -9.705 -0.922 1.00 93.88 126 LEU A N 1
ATOM 991 C CA . LEU A 1 126 ? 5.334 -9.857 -2.381 1.00 93.88 126 LEU A CA 1
ATOM 992 C C . LEU A 1 126 ? 3.905 -10.210 -2.827 1.00 93.88 126 LEU A C 1
ATOM 994 O O . LEU A 1 126 ? 3.387 -9.607 -3.770 1.00 93.88 126 LEU A O 1
ATOM 998 N N . ALA A 1 127 ? 3.233 -11.116 -2.111 1.00 95.44 127 ALA A N 1
ATOM 999 C CA . ALA A 1 127 ? 1.825 -11.433 -2.340 1.00 95.44 127 ALA A CA 1
ATOM 1000 C C . ALA A 1 127 ? 0.920 -10.206 -2.130 1.00 95.44 127 ALA A C 1
ATOM 1002 O O . ALA A 1 127 ? 0.028 -9.955 -2.938 1.00 95.44 127 ALA A O 1
ATOM 1003 N N . GLY A 1 128 ? 1.184 -9.396 -1.102 1.00 96.75 128 GLY A N 1
ATOM 1004 C CA . GLY A 1 128 ? 0.477 -8.138 -0.854 1.00 96.75 128 GLY A CA 1
ATOM 1005 C C . GLY A 1 128 ? 0.669 -7.097 -1.962 1.00 96.75 128 GLY A C 1
ATOM 1006 O O . GLY A 1 128 ? -0.284 -6.432 -2.380 1.00 96.75 128 GLY A O 1
ATOM 1007 N N . LEU A 1 129 ? 1.879 -6.979 -2.516 1.00 96.06 129 LEU A N 1
ATOM 1008 C CA . LEU A 1 129 ? 2.137 -6.121 -3.678 1.00 96.06 129 LEU A CA 1
ATOM 1009 C C . LEU A 1 129 ? 1.369 -6.610 -4.915 1.00 96.06 129 LEU A C 1
ATOM 1011 O O . LEU A 1 129 ? 0.746 -5.802 -5.608 1.00 96.06 129 LEU A O 1
ATOM 1015 N N . ALA A 1 130 ? 1.353 -7.923 -5.164 1.00 97.00 130 ALA A N 1
ATOM 1016 C CA . ALA A 1 130 ? 0.578 -8.517 -6.254 1.00 97.00 130 ALA A CA 1
ATOM 1017 C C . ALA A 1 130 ? -0.932 -8.289 -6.070 1.00 97.00 130 ALA A C 1
ATOM 1019 O O . ALA A 1 130 ? -1.644 -7.937 -7.012 1.00 97.00 130 ALA A O 1
ATOM 1020 N N . GLU A 1 131 ? -1.426 -8.408 -4.842 1.00 97.94 131 GLU A N 1
ATOM 1021 C CA . GLU A 1 131 ? -2.815 -8.107 -4.520 1.00 97.94 131 GLU A CA 1
ATOM 1022 C C . GLU A 1 131 ? -3.140 -6.619 -4.710 1.00 97.94 131 GLU A C 1
ATOM 1024 O O . GLU A 1 131 ? -4.196 -6.270 -5.239 1.00 97.94 131 GLU A O 1
ATOM 1029 N N . THR A 1 132 ? -2.212 -5.729 -4.358 1.00 97.94 132 THR A N 1
ATOM 1030 C CA . THR A 1 132 ? -2.354 -4.285 -4.588 1.00 97.94 132 THR A CA 1
ATOM 1031 C C . THR A 1 132 ? -2.521 -3.969 -6.0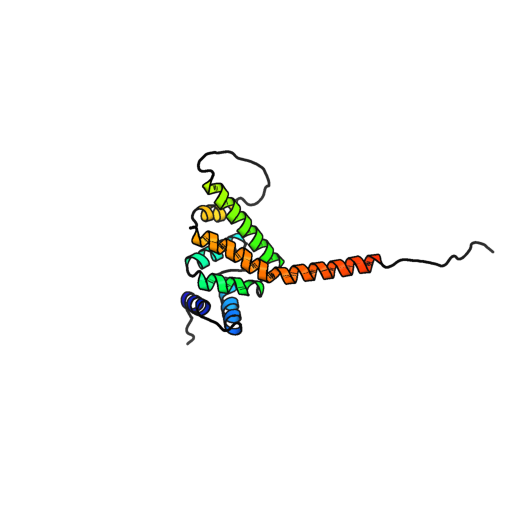70 1.00 97.94 132 THR A C 1
ATOM 1033 O O . THR A 1 132 ? -3.366 -3.145 -6.421 1.00 97.94 132 THR A O 1
ATOM 1036 N N . ILE A 1 133 ? -1.773 -4.646 -6.948 1.00 97.94 133 ILE A N 1
ATOM 1037 C CA . ILE A 1 133 ? -1.946 -4.532 -8.403 1.00 97.94 133 ILE A CA 1
ATOM 1038 C C . ILE A 1 133 ? -3.378 -4.903 -8.798 1.00 97.94 133 ILE A C 1
ATOM 1040 O O . ILE A 1 133 ? -4.045 -4.117 -9.473 1.00 97.94 133 ILE A O 1
ATOM 1044 N N . ALA A 1 134 ? -3.865 -6.064 -8.351 1.00 97.94 134 ALA A N 1
ATOM 1045 C CA . ALA A 1 134 ? -5.201 -6.547 -8.693 1.00 97.94 134 ALA A CA 1
ATOM 1046 C C . ALA A 1 134 ? -6.308 -5.593 -8.207 1.00 97.94 134 ALA A C 1
ATOM 1048 O O . ALA A 1 134 ? -7.230 -5.271 -8.961 1.00 97.94 134 ALA A O 1
ATOM 1049 N N . ILE A 1 135 ? -6.192 -5.096 -6.972 1.00 97.31 135 ILE A N 1
ATOM 1050 C CA . ILE A 1 135 ? -7.144 -4.155 -6.371 1.00 97.31 135 ILE A CA 1
ATOM 1051 C C . ILE A 1 135 ? -7.150 -2.824 -7.127 1.00 97.31 135 ILE A C 1
ATOM 1053 O O . ILE A 1 135 ? -8.213 -2.339 -7.524 1.00 97.31 135 ILE A O 1
ATOM 1057 N N . CYS A 1 136 ? -5.975 -2.231 -7.343 1.00 96.38 136 CYS A N 1
ATOM 1058 C CA . CYS A 1 136 ? -5.859 -0.942 -8.017 1.00 96.38 136 CYS A CA 1
ATOM 1059 C C . CYS A 1 136 ? -6.351 -1.029 -9.464 1.00 96.38 136 CYS A C 1
ATOM 1061 O O . CYS A 1 136 ? -7.090 -0.146 -9.897 1.00 96.38 136 CYS A O 1
ATOM 1063 N N . TRP A 1 137 ? -6.011 -2.105 -10.183 1.00 96.50 137 TRP A N 1
ATOM 1064 C CA . TRP A 1 137 ? -6.518 -2.363 -11.530 1.00 96.50 137 TRP A CA 1
ATOM 1065 C C . TRP A 1 137 ? -8.047 -2.419 -11.546 1.00 96.50 137 TRP A C 1
ATOM 1067 O O . TRP A 1 137 ? -8.687 -1.721 -12.334 1.00 96.50 137 TRP A O 1
ATOM 1077 N N . GLY A 1 138 ? -8.644 -3.169 -10.613 1.00 94.81 138 GLY A N 1
ATOM 1078 C CA . GLY A 1 138 ? -10.094 -3.241 -10.444 1.00 94.81 138 GLY A CA 1
ATOM 1079 C C . GLY A 1 138 ? -10.763 -1.880 -10.223 1.00 94.81 138 GLY A C 1
ATOM 1080 O O . GLY A 1 138 ? -11.871 -1.673 -10.708 1.00 94.81 138 GLY A O 1
ATOM 1081 N N . GLY A 1 139 ? -10.086 -0.945 -9.548 1.00 91.38 139 GLY A N 1
ATOM 1082 C CA . GLY A 1 139 ? -10.596 0.404 -9.279 1.00 91.38 139 GLY A CA 1
ATOM 1083 C C . GLY A 1 139 ? -10.528 1.383 -10.459 1.00 91.38 139 GLY A C 1
ATOM 1084 O O . GLY A 1 139 ? -11.246 2.387 -10.454 1.00 91.38 139 GLY A O 1
ATOM 1085 N N . ILE A 1 140 ? -9.681 1.124 -11.464 1.00 94.38 140 ILE A N 1
ATOM 1086 C CA . ILE A 1 140 ? -9.517 2.020 -12.624 1.00 94.38 140 ILE A CA 1
ATOM 1087 C C . ILE A 1 140 ? -9.996 1.435 -13.955 1.00 94.38 140 ILE A C 1
ATOM 1089 O O . ILE A 1 140 ? -10.290 2.222 -14.853 1.00 94.38 140 ILE A O 1
ATOM 1093 N N . LYS A 1 141 ? -10.128 0.106 -14.084 1.00 92.62 141 LYS A N 1
ATOM 1094 C CA . LYS A 1 141 ? -10.493 -0.559 -15.350 1.00 92.62 141 LYS A CA 1
ATOM 1095 C C . LYS A 1 141 ? -11.776 0.011 -15.973 1.00 92.62 141 LYS A C 1
ATOM 1097 O O . LYS A 1 141 ? -11.763 0.424 -17.122 1.00 92.62 141 LYS A O 1
ATOM 1102 N N . ASP A 1 142 ? -12.835 0.184 -15.175 1.00 88.19 142 ASP A N 1
ATOM 1103 C CA . ASP A 1 142 ? -14.141 0.613 -15.690 1.00 88.19 142 ASP A CA 1
ATOM 1104 C C . ASP A 1 142 ? -14.106 2.062 -16.196 1.00 88.19 142 ASP A C 1
ATOM 1106 O O . ASP A 1 142 ? -14.926 2.461 -17.022 1.00 88.19 142 ASP A O 1
ATOM 1110 N N . LYS A 1 143 ? -13.191 2.881 -15.661 1.00 87.19 143 LYS A N 1
ATOM 1111 C CA . LYS A 1 143 ? -12.990 4.261 -16.117 1.00 87.19 143 LYS A CA 1
ATOM 1112 C C . LYS A 1 143 ? -12.176 4.287 -17.407 1.00 87.19 143 LYS A C 1
ATOM 1114 O O . LYS A 1 143 ? -12.512 5.046 -18.305 1.00 87.19 143 LYS A O 1
ATOM 1119 N N . LEU A 1 144 ? -11.159 3.431 -17.498 1.00 85.81 144 LEU A N 1
ATOM 1120 C CA . LEU A 1 144 ? -10.321 3.298 -18.685 1.00 85.81 144 LEU A CA 1
ATOM 1121 C C . LEU A 1 144 ? -11.128 2.800 -19.893 1.00 85.81 144 LEU A C 1
ATOM 1123 O O . LEU A 1 144 ? -11.008 3.357 -20.982 1.00 85.81 144 LEU A O 1
ATOM 1127 N N . ASP A 1 145 ? -12.004 1.814 -19.684 1.00 85.44 145 ASP A N 1
ATOM 1128 C CA . ASP A 1 145 ? -12.864 1.279 -20.743 1.00 85.44 145 ASP A CA 1
ATOM 1129 C C . ASP A 1 145 ? -13.822 2.361 -21.271 1.00 85.44 145 ASP A C 1
ATOM 1131 O O . ASP A 1 145 ? -13.960 2.539 -22.482 1.00 85.44 145 ASP A O 1
ATOM 1135 N N . LYS A 1 146 ? -14.416 3.163 -20.377 1.00 81.25 146 LYS A N 1
ATOM 1136 C CA . LYS A 1 146 ? -15.304 4.278 -20.753 1.00 81.25 146 LYS A CA 1
ATOM 1137 C C . LYS A 1 146 ? -14.588 5.374 -21.539 1.00 81.25 146 LYS A C 1
ATOM 1139 O O . LYS A 1 146 ? -15.107 5.803 -22.565 1.00 81.25 146 LYS A O 1
ATOM 1144 N N . GLU A 1 147 ? -13.403 5.797 -21.095 1.00 75.12 147 GLU A N 1
ATOM 1145 C CA . GLU A 1 147 ? -12.594 6.792 -21.816 1.00 75.12 147 GLU A CA 1
ATOM 1146 C C . GLU A 1 147 ? -12.240 6.306 -23.234 1.00 75.12 147 GLU A C 1
ATOM 1148 O O . GLU A 1 147 ? -12.254 7.088 -24.185 1.00 75.12 147 GLU A O 1
ATOM 1153 N N . SER A 1 148 ? -11.985 5.005 -23.407 1.00 70.12 148 SER A N 1
ATOM 1154 C CA . SER A 1 148 ? -11.693 4.426 -24.723 1.00 70.12 148 SER A CA 1
ATOM 1155 C C . SER A 1 148 ? -12.906 4.429 -25.666 1.00 70.12 148 SER A C 1
ATOM 1157 O O . SER A 1 148 ? -12.765 4.719 -26.859 1.00 70.12 148 SER A O 1
ATOM 1159 N N . GLU A 1 149 ? -14.107 4.180 -25.139 1.00 68.75 149 GLU A N 1
ATOM 1160 C CA . GLU A 1 149 ? -15.352 4.217 -25.911 1.00 68.75 149 GLU A CA 1
ATOM 1161 C C . GLU A 1 149 ? -15.729 5.645 -26.322 1.00 68.75 149 GLU A C 1
ATOM 1163 O O . GLU A 1 149 ? -16.104 5.872 -27.473 1.00 68.75 149 GLU A O 1
ATOM 1168 N N . GLU A 1 150 ? -15.555 6.634 -25.441 1.00 62.28 150 GLU A N 1
ATOM 1169 C CA . GLU A 1 150 ? -15.791 8.047 -25.768 1.00 62.28 150 GLU A CA 1
ATOM 1170 C C . GLU A 1 150 ? -14.858 8.539 -26.888 1.00 62.28 150 GLU A C 1
ATOM 1172 O O . GLU A 1 150 ? -15.314 9.169 -27.847 1.00 62.28 150 GLU A O 1
ATOM 1177 N N . ILE A 1 151 ? -13.572 8.175 -26.840 1.00 64.06 151 ILE A N 1
ATOM 1178 C CA . ILE A 1 151 ? -12.612 8.481 -27.913 1.00 64.06 151 ILE A CA 1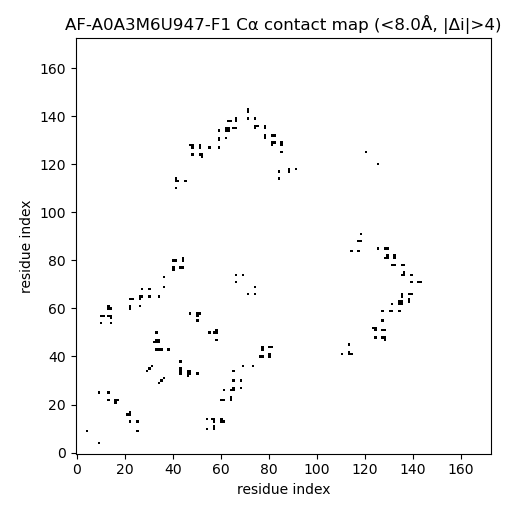
ATOM 1179 C C . ILE A 1 151 ? -13.017 7.780 -29.218 1.00 64.06 151 ILE A C 1
ATOM 1181 O O . ILE A 1 151 ? -12.997 8.397 -30.285 1.00 64.06 151 ILE A O 1
ATOM 1185 N N . ASN A 1 152 ? -13.432 6.513 -29.156 1.00 57.62 152 ASN A N 1
ATOM 1186 C CA . ASN A 1 152 ? -13.874 5.766 -30.334 1.00 57.62 152 ASN A CA 1
ATOM 1187 C C . ASN A 1 152 ? -15.135 6.363 -30.976 1.00 57.62 152 ASN A C 1
ATOM 1189 O O . ASN A 1 152 ? -15.239 6.375 -32.206 1.00 57.62 152 ASN A O 1
ATOM 1193 N N . VAL A 1 153 ? -16.083 6.873 -30.185 1.00 62.03 153 VAL A N 1
ATOM 1194 C CA . VAL A 1 153 ? -17.275 7.567 -30.697 1.00 62.03 153 VAL A CA 1
ATOM 1195 C C . VAL A 1 153 ? -16.892 8.883 -31.373 1.00 62.03 153 VAL A C 1
ATOM 1197 O O . VAL A 1 153 ? -17.352 9.134 -32.486 1.00 62.03 153 VAL A O 1
ATOM 1200 N N . VAL A 1 154 ? -16.004 9.684 -30.774 1.00 61.12 154 VAL A N 1
ATOM 1201 C CA . VAL A 1 154 ? -15.515 10.936 -31.383 1.00 61.12 154 VAL A CA 1
ATOM 1202 C C . VAL A 1 154 ? -14.791 10.662 -32.706 1.00 61.12 154 VAL A C 1
ATOM 1204 O O . VAL A 1 154 ? -15.107 11.279 -33.722 1.00 61.12 154 VAL A O 1
ATOM 1207 N N . VAL A 1 155 ? -13.885 9.678 -32.740 1.00 58.84 155 VAL A N 1
ATOM 1208 C CA . VAL A 1 155 ? -13.151 9.300 -33.962 1.00 58.84 155 VAL A CA 1
ATOM 1209 C C . VAL A 1 155 ? -14.089 8.773 -35.056 1.00 58.84 155 VAL A C 1
ATOM 1211 O O . VAL A 1 155 ? -13.856 9.028 -36.241 1.00 58.84 155 VAL A O 1
ATOM 1214 N N . ARG A 1 156 ? -15.164 8.056 -34.698 1.00 54.34 156 ARG A N 1
ATOM 1215 C CA . ARG A 1 156 ? -16.192 7.627 -35.663 1.00 54.34 156 ARG A CA 1
ATOM 1216 C C . ARG A 1 156 ? -17.055 8.792 -36.146 1.00 54.34 156 ARG A C 1
ATOM 1218 O O . ARG A 1 156 ? -17.312 8.862 -37.344 1.00 54.34 156 ARG A O 1
ATOM 1225 N N . GLY A 1 157 ? -17.434 9.715 -35.262 1.00 47.41 157 GLY A N 1
ATOM 1226 C CA . GLY A 1 157 ? -18.188 10.922 -35.613 1.00 47.41 157 GLY A CA 1
ATOM 1227 C C . GLY A 1 157 ? -17.443 11.823 -36.601 1.00 47.41 157 GLY A C 1
ATOM 1228 O O . GLY A 1 157 ? -18.049 12.361 -37.522 1.00 47.41 157 GLY A O 1
ATOM 1229 N N . SER A 1 158 ? -16.113 11.907 -36.500 1.00 51.16 158 SER A N 1
ATOM 1230 C CA . SER A 1 158 ? -15.284 12.647 -37.464 1.00 51.16 158 SER A CA 1
ATOM 1231 C C . SER A 1 158 ? -15.095 11.943 -38.817 1.00 51.16 158 SER A C 1
ATOM 1233 O O . SER A 1 158 ? -14.642 12.574 -39.769 1.00 51.16 158 SER A O 1
ATOM 1235 N N . LYS A 1 159 ? -15.421 10.648 -38.944 1.00 50.38 159 LYS A N 1
ATOM 1236 C CA . LYS A 1 159 ? -15.328 9.901 -40.216 1.00 50.38 159 LYS A CA 1
ATOM 1237 C C . LYS A 1 159 ? -16.626 9.898 -41.031 1.00 50.38 159 LYS A C 1
ATOM 1239 O O . LYS A 1 159 ? -16.601 9.435 -42.169 1.00 50.38 159 LYS A O 1
ATOM 1244 N N . THR A 1 160 ? -17.735 10.408 -40.493 1.00 46.88 160 THR A N 1
ATOM 1245 C CA . THR A 1 160 ? -19.051 10.389 -41.160 1.00 46.88 160 THR A CA 1
ATOM 1246 C C . THR A 1 160 ? -19.433 11.685 -41.884 1.00 46.88 160 THR A C 1
ATOM 1248 O O . THR A 1 160 ? -20.499 11.731 -42.490 1.00 46.88 160 THR A O 1
ATOM 1251 N N . GLU A 1 161 ? -18.577 12.713 -41.919 1.00 46.66 161 GLU A N 1
ATOM 1252 C CA . GLU A 1 161 ? -18.808 13.909 -42.749 1.00 46.66 161 GLU A CA 1
ATOM 1253 C C . GLU A 1 161 ? -18.148 13.803 -44.132 1.00 46.66 161 GLU A C 1
ATOM 1255 O O . GLU A 1 161 ? -17.055 14.298 -44.404 1.00 46.66 161 GLU A O 1
ATOM 1260 N N . LYS A 1 162 ? -18.861 13.153 -45.045 1.00 49.84 162 LYS A N 1
ATOM 1261 C CA . LYS A 1 162 ? -18.899 13.455 -46.487 1.00 49.84 162 LYS A CA 1
ATOM 1262 C C . LYS A 1 162 ? -20.166 12.774 -47.029 1.00 49.84 162 LYS A C 1
ATOM 1264 O O . LYS A 1 162 ? -20.483 11.714 -46.489 1.00 49.84 162 LYS A O 1
ATOM 1269 N N . PRO A 1 163 ? -20.826 13.221 -48.127 1.00 55.12 163 PRO A N 1
ATOM 1270 C CA . PRO A 1 163 ? -20.314 14.115 -49.180 1.00 55.12 163 PRO A CA 1
ATOM 1271 C C . PRO A 1 163 ? -21.404 14.985 -49.905 1.00 55.12 163 PRO A C 1
ATOM 1273 O O . PRO A 1 163 ? -22.560 15.015 -49.511 1.00 55.12 163 PRO A O 1
ATOM 1276 N N . GLN A 1 164 ? -21.016 15.568 -51.054 1.00 42.38 164 GLN A N 1
ATOM 1277 C CA . GLN A 1 164 ? -21.811 15.837 -52.281 1.00 42.38 164 GLN A CA 1
ATOM 1278 C C . GLN A 1 164 ? -22.489 17.210 -52.490 1.00 42.38 164 GLN A C 1
ATOM 1280 O O . GLN A 1 164 ? -23.569 17.483 -51.987 1.00 42.38 164 GLN A O 1
ATOM 1285 N N . GLY A 1 165 ? -21.919 17.966 -53.442 1.00 42.38 165 GLY A N 1
ATOM 1286 C CA . GLY A 1 165 ? -22.680 18.493 -54.582 1.00 42.38 165 GLY A CA 1
ATOM 1287 C C . GLY A 1 165 ? -22.981 19.993 -54.599 1.00 42.38 165 GLY A C 1
ATOM 1288 O O . GLY A 1 165 ? -23.949 20.427 -53.997 1.00 42.38 165 GLY A O 1
ATOM 1289 N N . LEU A 1 166 ? -22.255 20.749 -55.430 1.00 42.44 166 LEU A N 1
ATOM 1290 C CA . LEU A 1 166 ? -22.890 21.465 -56.545 1.00 42.44 166 LEU A CA 1
ATOM 1291 C C . LEU A 1 166 ? -21.847 21.933 -57.566 1.00 42.44 166 LEU A C 1
ATOM 1293 O O . LEU A 1 166 ? -20.975 22.756 -57.300 1.00 42.44 166 LEU A O 1
ATOM 1297 N N . LEU A 1 167 ? -21.965 21.332 -58.747 1.00 51.41 167 LEU A N 1
ATOM 1298 C CA . LEU A 1 167 ? -21.434 21.804 -60.016 1.00 51.41 167 LEU A CA 1
ATOM 1299 C C . LEU A 1 167 ? -21.982 23.210 -60.297 1.00 51.41 167 LEU A C 1
ATOM 1301 O O . LEU A 1 167 ? -23.199 23.371 -60.320 1.00 51.41 167 LEU A O 1
ATOM 1305 N N . GLN A 1 168 ? -21.130 24.184 -60.625 1.00 47.50 168 GLN A N 1
ATOM 1306 C CA . GLN A 1 168 ? -21.578 25.313 -61.445 1.00 47.50 168 GLN A CA 1
ATOM 1307 C C . GLN A 1 168 ? -20.483 25.781 -62.414 1.00 47.50 168 GLN A C 1
ATOM 1309 O O . GLN A 1 168 ? -19.574 26.527 -62.076 1.00 47.50 168 GLN A O 1
ATOM 1314 N N . PHE A 1 169 ? -20.586 25.189 -63.604 1.00 40.44 169 PHE A N 1
ATOM 1315 C CA . PHE A 1 169 ? -20.328 25.672 -64.962 1.00 40.44 169 PHE A CA 1
ATOM 1316 C C . PHE A 1 169 ? -19.452 26.912 -65.222 1.00 40.44 169 PHE A C 1
ATOM 1318 O O . PHE A 1 169 ? -19.656 28.003 -64.704 1.00 40.44 169 PHE A O 1
ATOM 1325 N N . CYS A 1 170 ? -18.548 26.706 -66.182 1.00 40.59 170 CYS A N 1
ATOM 1326 C CA . CYS A 1 170 ? -17.761 27.686 -66.923 1.00 40.59 170 CYS A CA 1
ATOM 1327 C C . CYS A 1 170 ? -18.588 28.544 -67.914 1.00 40.59 170 CYS A C 1
ATOM 1329 O O . CYS A 1 170 ? -19.529 28.041 -68.528 1.00 40.59 170 CYS A O 1
ATOM 1331 N N . THR A 1 171 ? -18.040 29.742 -68.195 1.00 37.22 171 THR A N 1
ATOM 1332 C CA . THR A 1 171 ? -18.166 30.641 -69.384 1.00 37.22 171 THR A CA 1
ATOM 1333 C C . THR A 1 171 ? -19.276 31.732 -69.395 1.00 37.22 171 THR A C 1
ATOM 1335 O O . THR A 1 171 ? -20.177 31.674 -68.565 1.00 37.22 171 THR A O 1
ATOM 1338 N N . PRO A 1 172 ? -19.218 32.756 -70.288 1.00 59.31 172 PRO A N 1
ATOM 1339 C CA . PRO A 1 172 ? -18.358 33.957 -70.191 1.00 59.31 172 PRO A CA 1
ATOM 1340 C C . PRO A 1 172 ? -19.108 35.283 -70.517 1.00 59.31 172 PRO A C 1
ATOM 1342 O O . PRO A 1 172 ? -20.203 35.243 -71.074 1.00 59.31 172 PRO A O 1
ATOM 1345 N N . LEU A 1 173 ? -18.502 36.452 -70.248 1.00 37.22 173 LEU A N 1
ATOM 1346 C CA . LEU A 1 173 ? -18.642 37.703 -71.030 1.00 37.22 173 LEU A CA 1
ATOM 1347 C C . LEU A 1 173 ? -17.626 38.755 -70.570 1.00 37.22 173 LEU A C 1
ATOM 1349 O O . LEU A 1 173 ? -17.512 38.953 -69.341 1.00 37.22 173 LEU A O 1
#

Foldseek 3Di:
DDDDDDPVVLLVCLLPDDDPVVLLVSLVVCCCVQPNQPDDLLVNLVSLLVCLVSPLSSSLSSLLNSPVVDDLVSLVVNLVVLVVLLVVLVVVVVVVDDDDDDDDDDDDPPSVVSSVVSNPRDPSSNVSSVSSSVSSCVSNVVVVVVVVVVVVVVVVVVVPDDDDDDDDDDDDD

Secondary structure (DSSP, 8-state):
--PPPPHHHHHHHHHH---HHHHHHHHHHHHHHHS-TTS-HHHHHHHHHHHHHH-HHHHHHHHHHHTTSS-HHHHHHHHHHHHHHHHHHHHHTT-TT--------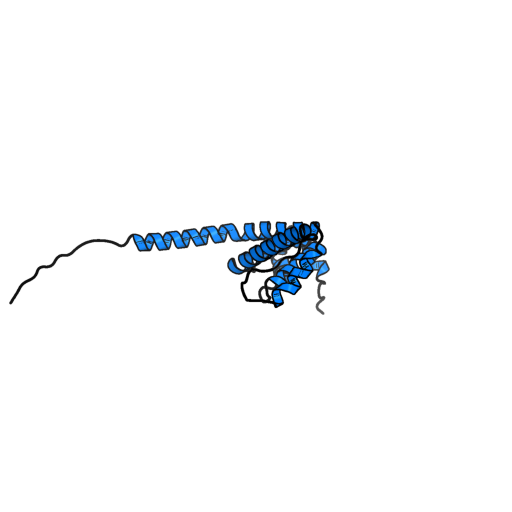---TTHHHHHHGGGG--HHHHHHHHHHHHHHHHHHHHHHHHHHHHHHHHHHHTT--------------

Sequence (173 aa):
FWNIVPLEQLLAQLEVEQSAAVIRRLVKLLVNSFHPTNKSVDVQATRCSALWQSNPLAARKFYQYVHLHTTISATGKFIAFLGNCLVKCAKNEHDESLSLEPVSQAEDKENSECLEKLGTYDVNTLAGLAETIAICWGGIKDKLDKESEEINVVVRGSKTEKPQGLLQFCTPL

Organism: Pocillopora damicornis (NCBI:txid46731)

Mean predicted aligned error: 12.07 Å

pLDDT: mean 79.38, std 21.43, range [34.0, 98.31]